Protein AF-A0A9P7AW22-F1 (afdb_monomer)

Sequence (72 aa):
SCNASLHDMSTVEAEHIAYACVQARFAISNKNKWAEADGEFNYRAFYYNIIDFIRECEDRDWAQGLLKWWNK

pLDDT: mean 84.34, std 14.18, range [45.47, 97.31]

Foldseek 3Di:
DDVCVVVVVLFDALLNVLVVVLVVVVVPDPDPDDDCDDDPDGSVVSSVVSNCCLVVPPPVVVSVVVRVVVND

Radius of gyration: 13.98 Å; Cα contacts (8 Å, |Δi|>4): 39; chains: 1; bounding box: 34×27×33 Å

Nearest PDB structures (foldseek):
  6nr9-assembly1_1  TM=3.549E-01  e=4.682E+00  Homo sapiens

Solvent-accessible surface area (backbone atoms only — not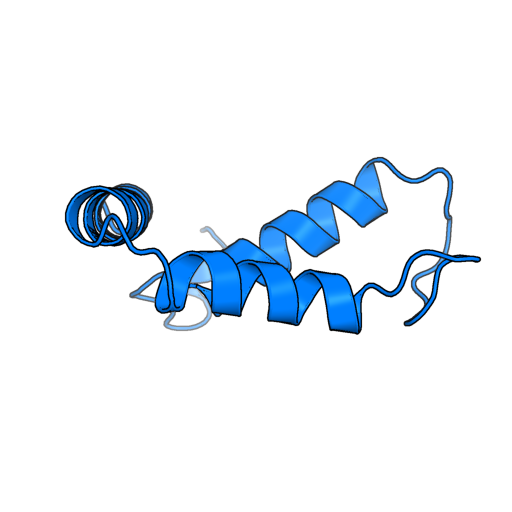 comparable to full-atom values): 4374 Å² total; per-residue (Å²): 138,61,74,48,77,76,66,74,54,84,66,62,49,54,67,55,55,21,49,51,52,51,52,52,52,49,72,72,42,99,59,95,67,94,60,68,53,59,87,92,47,44,53,64,61,52,32,50,52,44,32,47,54,51,74,67,36,86,56,54,67,58,40,51,49,53,42,51,61,72,58,109

Structure (mmCIF, N/CA/C/O backbone):
data_AF-A0A9P7AW22-F1
#
_entry.id   AF-A0A9P7AW22-F1
#
loop_
_atom_si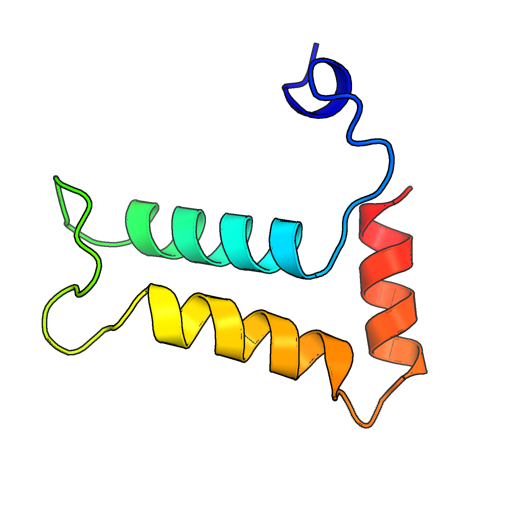te.group_PDB
_atom_site.id
_atom_site.type_symbol
_atom_site.label_atom_id
_atom_site.label_alt_id
_atom_site.label_comp_id
_atom_site.label_asym_id
_atom_site.label_entity_id
_atom_site.label_seq_id
_atom_site.pdbx_PDB_ins_code
_atom_site.Cartn_x
_atom_site.Cartn_y
_atom_site.Cartn_z
_atom_site.occupancy
_atom_site.B_iso_or_equiv
_atom_site.auth_seq_id
_atom_site.auth_comp_id
_atom_site.auth_asym_id
_atom_site.auth_atom_id
_atom_site.pdbx_PDB_model_num
ATOM 1 N N . SER A 1 1 ? 10.738 14.201 16.457 1.00 45.47 1 SER A N 1
ATOM 2 C CA . SER A 1 1 ? 9.660 14.707 15.585 1.00 45.47 1 SER A CA 1
ATOM 3 C C . SER A 1 1 ? 9.577 13.793 14.378 1.00 45.47 1 SER A C 1
ATOM 5 O O . SER A 1 1 ? 10.524 13.738 13.608 1.00 45.47 1 SER A O 1
ATOM 7 N N . CYS A 1 2 ? 8.529 12.973 14.276 1.00 46.22 2 CYS A N 1
ATOM 8 C CA . CYS A 1 2 ? 8.323 12.091 13.125 1.00 46.22 2 CYS A CA 1
ATOM 9 C C . CYS A 1 2 ? 7.675 12.884 11.979 1.00 46.22 2 CYS A C 1
ATOM 11 O O . CYS A 1 2 ? 6.891 13.799 12.225 1.00 46.22 2 CYS A O 1
ATOM 13 N N . ASN A 1 3 ? 7.997 12.538 10.729 1.00 58.34 3 ASN A N 1
ATOM 14 C CA . ASN A 1 3 ? 7.504 13.244 9.5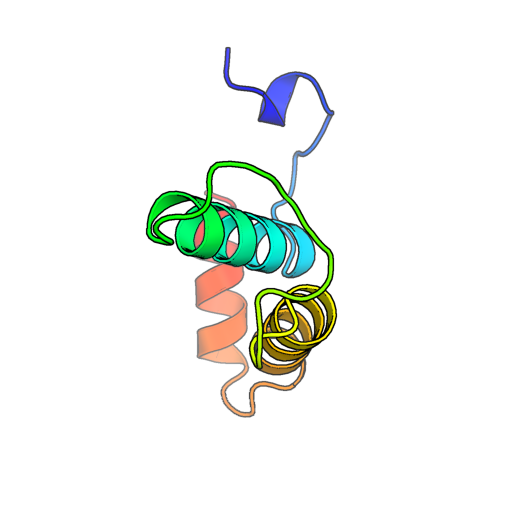38 1.00 58.34 3 ASN A CA 1
ATOM 15 C C . ASN A 1 3 ? 5.963 13.312 9.469 1.00 58.34 3 ASN A C 1
ATOM 17 O O . ASN A 1 3 ? 5.424 14.232 8.870 1.00 58.34 3 ASN A O 1
ATOM 21 N N . ALA A 1 4 ? 5.250 12.397 10.136 1.00 55.56 4 ALA A N 1
ATOM 22 C CA . ALA A 1 4 ? 3.790 12.405 10.231 1.00 55.56 4 ALA A CA 1
ATOM 23 C C . ALA A 1 4 ? 3.227 13.666 10.918 1.00 55.56 4 ALA A C 1
ATOM 25 O O . ALA A 1 4 ? 2.269 14.254 10.425 1.00 55.56 4 ALA A O 1
ATOM 26 N N . SER A 1 5 ? 3.867 14.143 11.993 1.00 53.47 5 SER A N 1
ATOM 27 C CA . SER A 1 5 ? 3.446 15.362 12.703 1.00 53.47 5 SER A CA 1
ATOM 28 C C . SER A 1 5 ? 3.735 16.648 11.922 1.00 53.47 5 SER A C 1
ATOM 30 O O . SER A 1 5 ? 3.154 17.682 12.218 1.00 53.47 5 SER A O 1
ATOM 32 N N . LEU A 1 6 ? 4.648 16.599 10.947 1.00 54.78 6 LEU A N 1
ATOM 33 C CA . LEU A 1 6 ? 4.978 17.731 10.074 1.00 54.78 6 LEU A CA 1
ATOM 34 C C . LEU A 1 6 ? 3.977 17.903 8.923 1.00 54.78 6 LEU A C 1
ATOM 36 O O . LEU A 1 6 ? 3.912 18.982 8.343 1.00 54.78 6 LEU A O 1
ATOM 40 N N . HIS A 1 7 ? 3.213 16.858 8.595 1.00 56.38 7 HIS A N 1
ATOM 41 C CA . HIS A 1 7 ? 2.283 16.837 7.463 1.00 56.38 7 HIS A CA 1
ATOM 42 C C . HIS A 1 7 ? 0.802 16.834 7.875 1.00 56.38 7 HIS A C 1
ATOM 44 O O . HIS A 1 7 ? -0.042 16.554 7.030 1.00 56.38 7 HIS A O 1
ATOM 50 N N . ASP A 1 8 ? 0.476 17.100 9.148 1.00 59.22 8 ASP A N 1
ATOM 51 C CA . ASP A 1 8 ? -0.895 16.992 9.691 1.00 59.22 8 ASP A CA 1
ATOM 52 C C . ASP A 1 8 ? -1.575 15.636 9.396 1.00 59.22 8 ASP A C 1
ATOM 54 O O . ASP A 1 8 ? -2.800 15.494 9.437 1.00 59.22 8 ASP A O 1
ATOM 58 N N . MET A 1 9 ? -0.772 14.593 9.148 1.00 65.75 9 MET A N 1
ATOM 59 C CA . MET A 1 9 ? -1.255 13.227 8.962 1.00 65.75 9 MET A CA 1
ATOM 60 C C . MET A 1 9 ? -1.605 12.643 10.329 1.00 65.75 9 MET A C 1
ATOM 62 O O . MET A 1 9 ? -0.837 11.897 10.935 1.00 65.75 9 MET A O 1
ATOM 66 N N . SER A 1 10 ? -2.771 13.036 10.831 1.00 73.19 10 SER A N 1
ATOM 67 C CA . SER A 1 10 ? -3.358 12.542 12.079 1.00 73.19 10 SER A CA 1
ATOM 68 C C . SER A 1 10 ? -3.988 11.157 11.929 1.00 73.19 10 SER A C 1
ATOM 70 O O . SER A 1 10 ? -4.274 10.515 12.934 1.00 73.19 10 SER A O 1
ATOM 72 N N . THR A 1 11 ? -4.207 10.701 10.688 1.00 83.50 11 THR A N 1
ATOM 73 C CA . THR A 1 11 ? -4.805 9.399 10.382 1.00 83.50 11 THR A CA 1
ATOM 74 C C . THR A 1 11 ? -4.039 8.687 9.264 1.00 83.50 11 THR A C 1
ATOM 76 O O . THR A 1 11 ? -3.860 9.218 8.172 1.00 83.50 11 THR A O 1
ATOM 79 N N . VAL A 1 12 ? -3.598 7.463 9.534 1.00 88.75 12 VAL A N 1
ATOM 80 C CA . VAL A 1 12 ? -3.061 6.503 8.573 1.00 88.75 12 VAL A CA 1
ATOM 81 C C . VAL A 1 12 ? -4.212 5.855 7.810 1.00 88.75 12 VAL A C 1
ATOM 83 O O . VAL A 1 12 ? -5.032 5.128 8.372 1.00 88.75 12 VAL A O 1
ATOM 86 N N . GLU A 1 13 ? -4.234 6.095 6.506 1.00 92.38 13 GLU A N 1
ATOM 87 C CA . GLU A 1 13 ? -5.143 5.463 5.541 1.00 92.38 13 GLU A CA 1
ATOM 88 C C . GLU A 1 13 ? -4.448 4.335 4.756 1.00 92.38 13 GLU A C 1
ATOM 90 O O . GLU A 1 13 ? -3.222 4.188 4.805 1.00 92.38 13 GLU A O 1
ATOM 95 N N . ALA A 1 14 ? -5.219 3.562 3.984 1.00 93.31 14 ALA A N 1
ATOM 96 C CA . ALA A 1 14 ? -4.701 2.475 3.146 1.00 93.31 14 ALA A CA 1
ATOM 97 C C . ALA A 1 14 ? -3.589 2.950 2.189 1.00 93.31 14 ALA A C 1
ATOM 99 O O . ALA A 1 14 ? -2.589 2.260 2.010 1.00 93.31 14 ALA A O 1
ATOM 100 N N . GLU A 1 15 ? -3.716 4.162 1.650 1.00 94.38 15 GLU A N 1
ATOM 101 C CA . GLU A 1 15 ? -2.744 4.848 0.800 1.00 94.38 15 GLU A CA 1
ATOM 102 C C . GLU A 1 15 ? -1.366 4.983 1.455 1.00 94.38 15 GLU A C 1
ATOM 104 O O . GLU A 1 15 ? -0.339 4.817 0.794 1.00 94.38 15 GLU A O 1
ATOM 109 N N . HIS A 1 16 ? -1.333 5.269 2.756 1.00 93.50 16 HIS A N 1
ATOM 110 C CA . HIS A 1 16 ? -0.096 5.446 3.510 1.00 93.50 16 HIS A CA 1
ATOM 111 C C . HIS A 1 16 ? 0.603 4.099 3.721 1.00 93.50 16 HIS A C 1
ATOM 113 O O . HIS A 1 16 ? 1.820 3.993 3.563 1.00 93.50 16 HIS A O 1
ATOM 119 N N . ILE A 1 17 ? -0.176 3.053 4.013 1.00 94.25 17 ILE A N 1
ATOM 120 C CA . ILE A 1 17 ? 0.317 1.676 4.143 1.00 94.25 17 ILE A CA 1
ATOM 121 C C . ILE A 1 17 ? 0.843 1.182 2.791 1.00 94.25 17 ILE A C 1
ATOM 123 O O . ILE A 1 17 ? 1.960 0.673 2.712 1.00 94.25 17 ILE A O 1
ATOM 127 N N . ALA A 1 18 ? 0.088 1.397 1.712 1.00 95.19 18 ALA A N 1
ATOM 128 C CA . ALA A 1 18 ? 0.493 1.035 0.360 1.00 95.19 18 ALA A CA 1
ATOM 129 C C . ALA A 1 18 ? 1.795 1.738 -0.046 1.00 95.19 18 ALA A C 1
ATOM 131 O O . ALA A 1 18 ? 2.703 1.105 -0.590 1.00 95.19 18 ALA A O 1
ATOM 132 N N . TYR A 1 19 ? 1.937 3.023 0.289 1.00 93.38 19 TYR A N 1
ATOM 133 C CA . TYR A 1 19 ? 3.173 3.763 0.051 1.00 93.38 19 TYR A CA 1
ATOM 134 C C . TYR A 1 19 ? 4.347 3.178 0.846 1.00 93.38 19 TYR A C 1
ATOM 136 O O . TYR A 1 19 ? 5.419 2.959 0.283 1.00 93.38 19 TYR A O 1
ATOM 144 N N . ALA A 1 20 ? 4.152 2.848 2.127 1.00 93.94 20 ALA A N 1
ATOM 145 C CA . ALA A 1 20 ? 5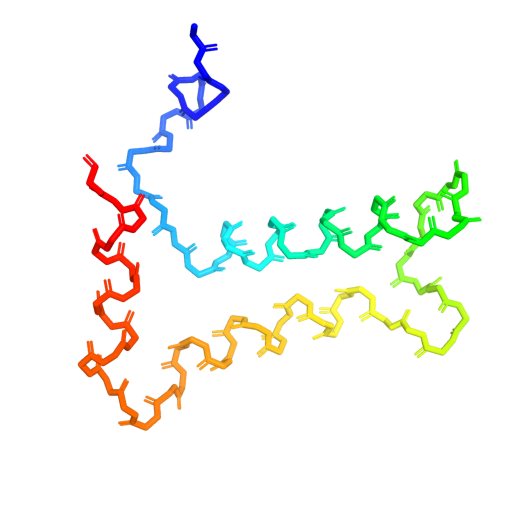.179 2.211 2.948 1.00 93.94 20 ALA A CA 1
ATOM 146 C C . ALA A 1 20 ? 5.616 0.844 2.384 1.00 93.94 20 ALA A C 1
ATOM 148 O O . ALA A 1 20 ? 6.813 0.564 2.319 1.00 93.94 20 ALA A O 1
ATOM 149 N N . CYS A 1 21 ? 4.680 0.017 1.907 1.00 94.06 21 CYS A N 1
ATOM 150 C CA . CYS A 1 21 ? 4.98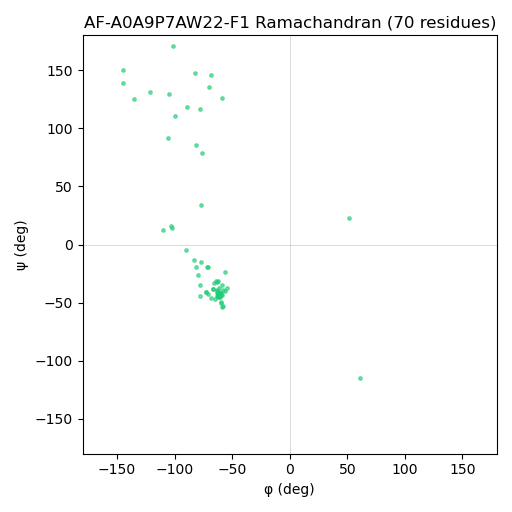9 -1.258 1.253 1.00 94.06 21 CYS A CA 1
ATOM 151 C C . CYS A 1 21 ? 5.814 -1.073 -0.024 1.00 94.06 21 CYS A C 1
ATOM 153 O O . CYS A 1 21 ? 6.767 -1.814 -0.269 1.00 94.06 21 CYS A O 1
ATOM 155 N N . VAL A 1 22 ? 5.466 -0.074 -0.834 1.00 92.44 22 VAL A N 1
ATOM 156 C CA . VAL A 1 22 ? 6.207 0.282 -2.043 1.00 92.44 22 VAL A CA 1
ATOM 157 C C . VAL A 1 22 ? 7.637 0.724 -1.698 1.00 92.44 22 VAL A C 1
ATOM 159 O O . VAL A 1 22 ? 8.589 0.245 -2.315 1.00 92.44 22 VAL A O 1
ATOM 162 N N . GLN A 1 23 ? 7.806 1.576 -0.680 1.00 91.88 23 GLN A N 1
ATOM 163 C CA . GLN A 1 23 ? 9.123 2.011 -0.199 1.00 91.88 23 GLN A CA 1
ATOM 164 C C . GLN A 1 23 ? 9.952 0.835 0.336 1.00 91.88 23 GLN A C 1
ATOM 166 O O . GLN A 1 23 ? 11.127 0.706 -0.002 1.00 91.88 23 GLN A O 1
ATOM 171 N N . ALA A 1 24 ? 9.340 -0.068 1.109 1.00 92.75 24 ALA A N 1
ATOM 172 C CA . ALA A 1 24 ? 9.999 -1.273 1.607 1.00 92.75 24 ALA A CA 1
ATOM 173 C C . ALA A 1 24 ? 10.453 -2.186 0.457 1.00 92.75 24 ALA A C 1
ATOM 175 O O . ALA A 1 24 ? 11.588 -2.660 0.450 1.00 92.75 24 ALA A O 1
ATOM 176 N N . ARG A 1 25 ? 9.603 -2.389 -0.558 1.00 90.31 25 ARG A N 1
ATOM 177 C CA . ARG A 1 25 ? 9.957 -3.160 -1.756 1.00 90.31 25 ARG A CA 1
ATOM 178 C C . ARG A 1 25 ? 11.133 -2.533 -2.497 1.00 90.31 25 ARG A C 1
ATOM 180 O O . ARG A 1 25 ? 12.050 -3.258 -2.875 1.00 90.31 25 ARG A O 1
ATOM 187 N N . PHE A 1 26 ? 11.117 -1.216 -2.685 1.00 87.12 26 PHE A N 1
ATOM 188 C CA . PHE A 1 26 ? 12.223 -0.507 -3.320 1.00 87.12 26 PHE A CA 1
ATOM 189 C C . PHE A 1 26 ? 13.522 -0.659 -2.517 1.00 87.12 26 PHE A C 1
ATOM 191 O O . PHE A 1 26 ? 14.545 -1.011 -3.094 1.00 87.12 26 PHE A O 1
ATOM 198 N N . ALA A 1 27 ? 13.471 -0.503 -1.191 1.00 88.19 27 ALA A N 1
ATOM 199 C CA . ALA A 1 27 ? 14.633 -0.647 -0.312 1.00 88.19 27 ALA A CA 1
ATOM 200 C C . ALA A 1 27 ? 15.239 -2.064 -0.314 1.00 88.19 27 ALA A C 1
ATOM 202 O O . ALA A 1 27 ? 16.446 -2.215 -0.156 1.00 88.19 27 ALA A O 1
ATOM 203 N N . ILE A 1 28 ? 14.410 -3.099 -0.494 1.00 88.75 28 ILE A N 1
ATOM 204 C CA . ILE A 1 28 ? 14.858 -4.497 -0.613 1.00 88.75 28 ILE A CA 1
ATOM 205 C C . ILE A 1 28 ? 15.373 -4.801 -2.031 1.00 88.75 28 ILE A C 1
ATOM 207 O O . ILE A 1 28 ? 16.188 -5.705 -2.221 1.00 88.75 28 ILE A O 1
ATOM 211 N N . SER A 1 29 ? 14.902 -4.072 -3.045 1.00 82.69 29 SER A N 1
ATOM 212 C CA . SER A 1 29 ? 15.354 -4.258 -4.422 1.00 82.69 29 SER A CA 1
ATOM 213 C C . SER A 1 29 ? 16.816 -3.824 -4.583 1.00 82.69 29 SER A C 1
ATOM 215 O O . SER A 1 29 ? 17.263 -2.848 -3.989 1.00 82.69 29 SER A O 1
ATOM 217 N N . ASN A 1 30 ? 17.572 -4.501 -5.451 1.00 73.56 30 ASN A N 1
ATOM 218 C CA . ASN A 1 30 ? 18.955 -4.121 -5.774 1.00 73.56 30 ASN A CA 1
ATOM 219 C C . ASN A 1 30 ? 19.019 -2.906 -6.732 1.00 73.56 30 ASN A C 1
ATOM 221 O O . ASN A 1 30 ? 19.843 -2.863 -7.650 1.00 73.56 30 ASN A O 1
ATOM 225 N N . LYS A 1 31 ? 18.075 -1.963 -6.617 1.00 68.25 31 LYS A N 1
ATOM 226 C CA . LYS A 1 31 ? 17.931 -0.826 -7.530 1.00 68.25 31 LYS A CA 1
ATOM 227 C C . LYS A 1 31 ? 18.425 0.456 -6.896 1.00 68.25 31 LYS A C 1
ATOM 229 O O . LYS A 1 31 ? 17.984 0.869 -5.836 1.00 68.25 31 LYS A O 1
ATOM 234 N N . ASN A 1 32 ? 19.278 1.146 -7.643 1.00 69.94 32 ASN A N 1
ATOM 235 C CA . ASN A 1 32 ? 19.864 2.414 -7.216 1.00 69.94 32 ASN A CA 1
ATOM 236 C C . ASN A 1 32 ? 19.029 3.638 -7.629 1.00 69.94 32 ASN A C 1
ATOM 238 O O . ASN A 1 32 ? 19.401 4.764 -7.307 1.00 69.94 32 ASN A O 1
ATOM 242 N N . LYS A 1 33 ? 17.944 3.448 -8.394 1.00 73.62 33 LYS A N 1
ATOM 243 C CA . LYS A 1 33 ? 17.082 4.530 -8.890 1.00 73.62 33 LYS A CA 1
ATOM 244 C C . LYS A 1 33 ? 15.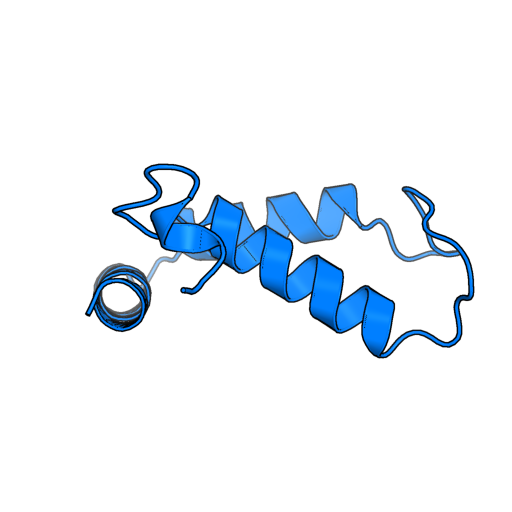629 4.088 -8.940 1.00 73.62 33 LYS A C 1
ATOM 246 O O . LYS A 1 33 ? 15.334 2.976 -9.372 1.00 73.62 33 LYS A O 1
ATOM 251 N N . TRP A 1 34 ? 14.751 4.997 -8.541 1.00 71.06 34 TRP A N 1
ATOM 252 C CA . TRP A 1 34 ? 13.312 4.828 -8.655 1.00 71.06 34 TRP A CA 1
ATOM 253 C C . TRP A 1 34 ? 12.859 4.886 -10.119 1.00 71.06 34 TRP A C 1
ATOM 255 O O . TRP A 1 34 ? 13.271 5.777 -10.863 1.00 71.06 34 TRP A O 1
ATOM 265 N N . ALA A 1 35 ? 11.985 3.961 -10.508 1.00 72.44 35 ALA A N 1
ATOM 266 C CA . ALA A 1 35 ? 11.279 3.948 -11.785 1.00 72.44 35 ALA A CA 1
ATOM 267 C C . ALA A 1 35 ? 9.863 3.389 -11.565 1.00 72.44 35 ALA A C 1
ATOM 269 O O . ALA A 1 35 ? 9.669 2.573 -10.670 1.00 72.44 35 ALA A O 1
ATOM 270 N N . GLU A 1 36 ? 8.878 3.812 -12.364 1.00 67.19 36 GLU A N 1
ATOM 271 C CA . GLU A 1 36 ? 7.477 3.354 -12.235 1.00 67.19 36 GLU A CA 1
ATOM 272 C C . GLU A 1 36 ? 7.331 1.838 -12.467 1.00 67.19 36 GLU A C 1
ATOM 274 O O . GLU A 1 36 ? 6.508 1.172 -11.832 1.00 67.19 36 GLU A O 1
ATOM 279 N N . ALA A 1 37 ? 8.195 1.285 -13.318 1.00 66.94 37 ALA A N 1
ATOM 280 C CA . ALA A 1 37 ? 8.368 -0.142 -13.522 1.00 66.9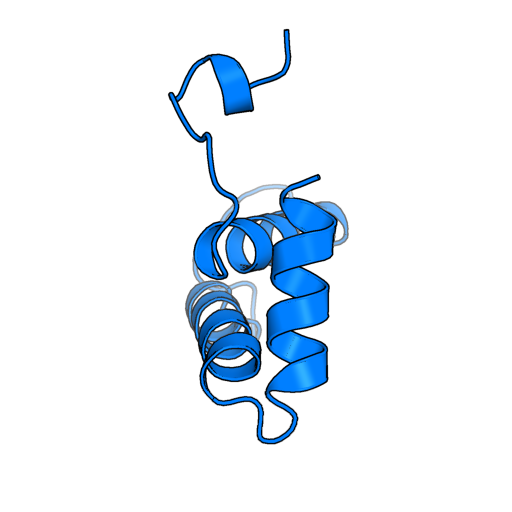4 37 ALA A CA 1
ATOM 281 C C . ALA A 1 37 ? 9.820 -0.548 -13.227 1.00 66.94 37 ALA A C 1
ATOM 283 O O . ALA A 1 37 ? 10.768 0.060 -13.727 1.00 66.94 37 ALA A O 1
ATOM 284 N N . ASP A 1 38 ? 9.984 -1.601 -12.433 1.00 67.69 38 ASP A N 1
ATOM 285 C CA . ASP A 1 38 ? 11.229 -2.332 -12.246 1.00 67.69 38 ASP A CA 1
ATOM 286 C C . ASP A 1 38 ? 11.149 -3.677 -12.977 1.00 67.69 38 ASP A C 1
ATOM 288 O O . ASP A 1 38 ? 10.694 -4.682 -12.426 1.00 67.69 38 ASP A O 1
ATOM 292 N N . GLY A 1 39 ? 11.599 -3.692 -14.234 1.00 75.38 39 GLY A N 1
ATOM 293 C CA . GLY A 1 39 ? 11.510 -4.881 -15.078 1.00 75.38 39 GLY A CA 1
ATOM 294 C C . GLY A 1 39 ? 10.048 -5.280 -15.273 1.00 75.38 39 GLY A C 1
ATOM 295 O O . GLY A 1 39 ? 9.276 -4.519 -15.850 1.00 75.38 39 GLY A O 1
ATOM 296 N N . GLU A 1 40 ? 9.668 -6.450 -14.763 1.00 78.56 40 GLU A N 1
ATOM 297 C CA . GLU A 1 40 ? 8.280 -6.936 -14.771 1.00 78.56 40 GLU A CA 1
ATOM 298 C C . GLU A 1 40 ? 7.436 -6.390 -13.605 1.00 78.56 40 GLU A C 1
ATOM 300 O O . GLU A 1 40 ? 6.212 -6.510 -13.612 1.00 78.56 40 GLU A O 1
ATOM 305 N N . PHE A 1 41 ? 8.060 -5.787 -12.587 1.00 82.38 41 PHE A N 1
ATOM 306 C CA . PHE A 1 41 ? 7.355 -5.307 -11.405 1.00 82.38 41 PHE A CA 1
ATOM 307 C C . PHE A 1 41 ? 6.870 -3.868 -11.582 1.00 82.38 41 PHE A C 1
ATOM 309 O O . PHE A 1 41 ? 7.665 -2.942 -11.719 1.00 82.38 41 PHE A O 1
ATOM 316 N N . ASN A 1 42 ? 5.558 -3.657 -11.523 1.00 88.19 42 ASN A N 1
ATOM 317 C CA . ASN A 1 42 ? 4.955 -2.333 -11.634 1.00 88.19 42 ASN A CA 1
ATOM 318 C C . ASN A 1 42 ? 4.604 -1.785 -10.240 1.00 88.19 42 ASN A C 1
ATOM 320 O O . ASN A 1 42 ? 3.685 -2.280 -9.584 1.00 88.19 42 ASN A O 1
ATOM 324 N N . TYR A 1 43 ? 5.320 -0.747 -9.795 1.00 89.12 43 TYR A N 1
ATOM 325 C CA . TYR A 1 43 ? 5.111 -0.148 -8.472 1.00 89.12 43 TYR A CA 1
ATOM 326 C C . TYR A 1 43 ? 3.745 0.521 -8.342 1.00 89.12 43 TYR A C 1
ATOM 328 O O . TYR A 1 43 ? 3.148 0.486 -7.268 1.00 89.12 43 TYR A O 1
ATOM 336 N N . ARG A 1 44 ? 3.225 1.091 -9.434 1.00 91.25 44 ARG A N 1
ATOM 337 C CA . ARG A 1 44 ? 1.899 1.711 -9.463 1.00 91.25 44 ARG A CA 1
ATOM 338 C C . ARG A 1 44 ? 0.799 0.663 -9.309 1.00 91.25 44 ARG A C 1
ATOM 340 O O . ARG A 1 44 ? -0.099 0.844 -8.495 1.00 91.25 44 ARG A O 1
ATOM 347 N N . ALA A 1 45 ? 0.889 -0.447 -10.039 1.00 93.00 45 ALA A N 1
ATOM 348 C CA . ALA A 1 45 ? -0.049 -1.558 -9.899 1.00 93.00 45 ALA A CA 1
ATOM 349 C C . ALA A 1 45 ? 0.027 -2.163 -8.492 1.00 93.00 45 ALA A C 1
ATOM 351 O O . ALA A 1 45 ? -0.999 -2.387 -7.865 1.00 93.00 45 ALA A O 1
ATOM 352 N N . PHE A 1 46 ? 1.236 -2.356 -7.958 1.00 94.00 46 PHE A N 1
ATOM 353 C CA . PHE A 1 46 ? 1.426 -2.843 -6.594 1.00 94.00 46 PHE A CA 1
ATOM 354 C C . PHE A 1 46 ? 0.786 -1.921 -5.549 1.00 94.00 46 PHE A C 1
ATOM 356 O O . PHE A 1 46 ? 0.109 -2.404 -4.648 1.00 94.00 46 PHE A O 1
ATOM 363 N N . TYR A 1 47 ? 0.946 -0.606 -5.700 1.00 95.31 47 TYR A N 1
ATOM 364 C CA . TYR A 1 47 ? 0.328 0.385 -4.824 1.00 95.31 47 TYR A CA 1
ATOM 365 C C . TYR A 1 47 ? -1.202 0.261 -4.795 1.00 95.31 47 TYR A C 1
ATOM 367 O O . TYR A 1 47 ? -1.779 0.101 -3.720 1.00 95.31 47 TYR A O 1
ATOM 375 N N . TYR A 1 48 ? -1.856 0.273 -5.963 1.00 96.50 48 TYR A N 1
ATOM 376 C CA . TYR A 1 48 ? -3.316 0.158 -6.028 1.00 96.50 48 TYR A CA 1
ATOM 377 C C . TYR A 1 48 ? -3.813 -1.212 -5.570 1.00 96.50 48 TYR A C 1
ATOM 379 O O . TYR A 1 48 ? -4.771 -1.270 -4.812 1.00 96.50 48 TYR A O 1
ATOM 387 N N . ASN A 1 49 ? -3.103 -2.294 -5.898 1.00 97.06 49 ASN A N 1
ATOM 388 C CA . ASN A 1 49 ? -3.463 -3.631 -5.429 1.00 97.06 49 ASN A CA 1
ATOM 389 C C . ASN A 1 49 ? -3.480 -3.729 -3.896 1.00 97.06 49 ASN A C 1
ATOM 391 O O . ASN A 1 49 ? -4.304 -4.452 -3.350 1.00 97.06 49 ASN A O 1
ATOM 395 N N . ILE A 1 50 ? -2.590 -3.025 -3.187 1.00 97.06 50 ILE A N 1
ATOM 396 C CA . ILE A 1 50 ? -2.595 -3.004 -1.714 1.00 97.06 50 ILE A CA 1
ATOM 397 C C . ILE A 1 50 ? -3.773 -2.189 -1.182 1.00 97.06 50 ILE A C 1
ATOM 399 O O . ILE A 1 50 ? -4.405 -2.597 -0.208 1.00 97.06 50 ILE A O 1
ATOM 403 N N . ILE A 1 51 ? -4.079 -1.050 -1.808 1.00 97.25 51 ILE A N 1
ATOM 404 C CA . ILE A 1 51 ? -5.251 -0.249 -1.437 1.00 97.25 51 ILE A CA 1
ATOM 405 C C . ILE A 1 51 ? -6.519 -1.080 -1.608 1.00 97.25 51 ILE A C 1
ATOM 407 O O . ILE A 1 51 ? -7.299 -1.177 -0.663 1.00 97.25 51 ILE A O 1
ATOM 411 N N . ASP A 1 52 ? -6.688 -1.709 -2.768 1.00 97.31 52 ASP A N 1
ATOM 412 C CA . ASP A 1 52 ? -7.839 -2.552 -3.082 1.00 97.31 52 ASP A CA 1
ATOM 413 C C . ASP A 1 52 ? -7.895 -3.754 -2.136 1.00 97.31 52 ASP A C 1
ATOM 415 O O . ASP A 1 52 ? -8.947 -4.054 -1.584 1.00 97.31 52 ASP A O 1
ATOM 419 N N . PHE A 1 53 ? -6.754 -4.379 -1.834 1.00 96.38 53 PH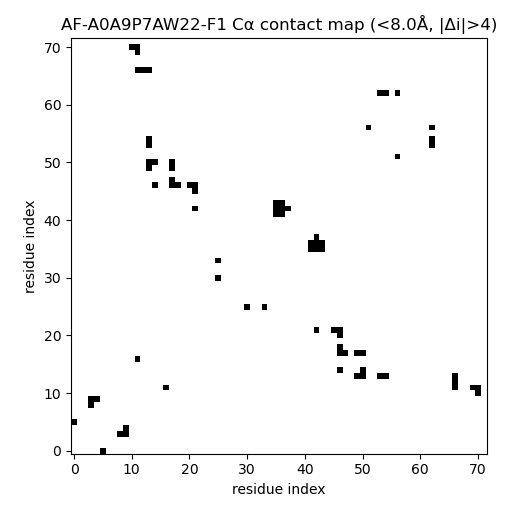E A N 1
ATOM 420 C CA . PHE A 1 53 ? -6.675 -5.464 -0.855 1.00 96.38 53 PHE A CA 1
ATOM 421 C C . PHE A 1 53 ? -7.174 -5.054 0.537 1.00 96.38 53 PHE A C 1
ATOM 423 O O . PHE A 1 53 ? -7.841 -5.841 1.203 1.00 96.38 53 PHE A O 1
ATOM 430 N N . ILE A 1 54 ? -6.877 -3.832 0.988 1.00 95.75 54 ILE A N 1
ATOM 431 C CA . ILE A 1 54 ? -7.343 -3.332 2.290 1.00 95.75 54 ILE A CA 1
ATOM 432 C C . ILE A 1 54 ? -8.817 -2.904 2.216 1.00 95.75 54 ILE A C 1
ATOM 434 O O . ILE A 1 54 ? -9.592 -3.205 3.123 1.00 95.75 54 ILE A O 1
ATOM 438 N N . ARG A 1 55 ? -9.215 -2.189 1.158 1.00 94.88 55 ARG A N 1
ATOM 439 C CA . ARG A 1 55 ? -10.551 -1.582 1.024 1.00 94.88 55 ARG A CA 1
ATOM 440 C C . ARG A 1 55 ? -11.637 -2.568 0.633 1.00 94.88 55 ARG A C 1
ATOM 442 O O . ARG A 1 55 ? -12.756 -2.429 1.117 1.00 94.88 55 ARG A O 1
ATOM 449 N N . GLU A 1 56 ? -11.303 -3.553 -0.186 1.00 95.69 56 GLU A N 1
ATOM 450 C CA . GLU A 1 56 ? -12.213 -4.581 -0.697 1.00 95.69 56 GLU A CA 1
ATOM 451 C C . GLU A 1 56 ? -12.032 -5.919 0.037 1.00 95.69 56 GLU A C 1
ATOM 453 O O . GLU A 1 56 ? -12.532 -6.950 -0.405 1.00 95.69 56 GLU A O 1
ATOM 458 N N . CYS A 1 57 ? -11.330 -5.921 1.179 1.00 95.12 57 CYS A N 1
ATOM 459 C CA . CYS A 1 57 ? -11.190 -7.111 2.010 1.00 95.12 57 CYS A CA 1
ATOM 460 C C . CYS A 1 57 ? -12.570 -7.621 2.459 1.00 95.12 57 CYS A C 1
ATOM 462 O O . CYS A 1 57 ? -13.344 -6.870 3.067 1.00 95.12 57 CYS A O 1
ATOM 464 N N . GLU A 1 58 ? -12.857 -8.900 2.191 1.00 96.00 58 GLU A N 1
ATOM 465 C CA . GLU A 1 58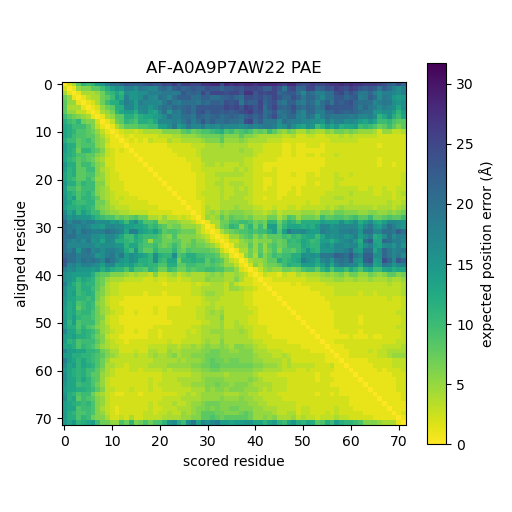 ? -14.079 -9.573 2.652 1.00 96.00 58 GLU A CA 1
ATOM 466 C C . GLU A 1 58 ? -14.153 -9.596 4.188 1.00 96.00 58 GLU A C 1
ATOM 468 O O . GLU A 1 58 ? -15.219 -9.376 4.767 1.00 96.00 58 GLU A O 1
ATOM 473 N N . ASP A 1 59 ? -13.007 -9.776 4.854 1.00 96.38 59 ASP A N 1
ATOM 474 C CA . ASP A 1 59 ? -12.884 -9.666 6.307 1.00 96.38 59 ASP A CA 1
ATOM 475 C C . ASP A 1 59 ? -12.744 -8.194 6.732 1.00 96.38 59 ASP A C 1
ATOM 477 O O . ASP A 1 59 ? -11.654 -7.634 6.908 1.00 96.38 59 ASP A O 1
ATOM 481 N N . ARG A 1 60 ? -13.899 -7.542 6.888 1.00 94.00 60 ARG A N 1
ATOM 482 C CA . ARG A 1 60 ? -13.991 -6.130 7.288 1.00 94.00 60 ARG A CA 1
ATOM 483 C C . ARG A 1 60 ? -13.448 -5.884 8.694 1.00 94.00 60 ARG A C 1
ATOM 485 O O . ARG A 1 60 ? -12.922 -4.798 8.942 1.00 94.00 60 ARG A O 1
ATOM 492 N N . ASP A 1 61 ? -13.563 -6.858 9.594 1.00 96.19 61 ASP A N 1
ATOM 493 C CA . ASP A 1 61 ? -13.097 -6.726 10.976 1.00 96.19 61 ASP A CA 1
ATOM 494 C C . ASP A 1 61 ? -11.572 -6.728 11.027 1.00 96.19 61 ASP A C 1
ATOM 496 O O . ASP A 1 61 ? -10.971 -5.880 11.697 1.00 96.19 61 ASP A O 1
ATOM 500 N N . TRP A 1 62 ? -10.938 -7.608 10.250 1.00 96.38 62 TRP A N 1
ATOM 501 C CA . TRP A 1 62 ? -9.493 -7.593 10.065 1.00 96.38 62 TRP A CA 1
ATOM 502 C C . TRP A 1 62 ? -9.012 -6.267 9.463 1.00 96.38 62 TRP A C 1
ATOM 504 O O . TRP A 1 62 ? -8.109 -5.637 10.020 1.00 96.38 62 TRP A O 1
ATOM 514 N N . ALA A 1 63 ? -9.638 -5.793 8.379 1.00 94.69 63 ALA A N 1
ATOM 515 C CA . ALA A 1 63 ? -9.219 -4.563 7.701 1.00 94.69 63 ALA A CA 1
ATOM 516 C C . ALA A 1 63 ? -9.358 -3.323 8.604 1.00 94.69 63 ALA A C 1
ATOM 518 O O . ALA A 1 63 ? -8.456 -2.483 8.682 1.00 94.69 63 ALA A O 1
ATOM 519 N N . GLN A 1 64 ? -10.456 -3.224 9.358 1.00 93.69 64 GLN A N 1
ATOM 520 C CA . GLN A 1 64 ? -10.629 -2.167 10.356 1.00 93.69 64 GLN A CA 1
ATOM 521 C C . GLN A 1 64 ? -9.646 -2.308 11.519 1.00 93.69 64 GLN A C 1
ATOM 523 O O . GLN A 1 64 ? -9.145 -1.302 12.020 1.00 93.69 64 GLN A O 1
ATOM 528 N N . GLY A 1 65 ? -9.366 -3.536 11.958 1.00 95.88 65 GLY A N 1
ATOM 529 C CA . GLY A 1 65 ? -8.373 -3.827 12.987 1.00 95.88 65 GLY A CA 1
ATOM 530 C C . GLY A 1 65 ? -6.977 -3.358 12.585 1.00 95.88 65 GLY A C 1
ATOM 531 O O . GLY A 1 65 ? -6.302 -2.710 13.385 1.00 95.88 65 GLY A O 1
ATOM 532 N N . LEU A 1 66 ? -6.586 -3.605 11.331 1.00 94.25 66 LEU A N 1
ATOM 533 C CA . LEU A 1 66 ? -5.336 -3.126 10.747 1.00 94.25 66 LEU A CA 1
ATOM 534 C C . LEU A 1 66 ? -5.255 -1.595 10.796 1.00 94.25 66 LEU A C 1
ATOM 536 O O . LEU A 1 66 ? -4.305 -1.054 11.359 1.00 94.25 66 LEU A O 1
ATOM 540 N N . LEU A 1 67 ? -6.259 -0.888 10.266 1.00 93.00 67 LEU A N 1
ATOM 541 C CA . LEU A 1 67 ? -6.267 0.580 10.263 1.00 93.00 67 LEU A CA 1
ATOM 542 C C . LEU A 1 67 ? -6.288 1.159 11.682 1.00 93.00 67 LEU A C 1
ATOM 544 O O . LEU A 1 67 ? -5.576 2.120 11.961 1.00 93.00 67 LEU A O 1
ATOM 548 N N . LYS A 1 68 ? -7.046 0.559 12.607 1.00 93.06 68 LYS A N 1
ATOM 549 C CA . LYS A 1 68 ? -7.040 0.963 14.020 1.00 93.06 68 LYS A CA 1
ATOM 550 C C . LYS A 1 68 ? -5.677 0.756 14.659 1.00 93.06 68 LYS A C 1
ATOM 552 O O . LYS A 1 68 ? -5.275 1.587 15.457 1.00 93.06 68 LYS A O 1
ATOM 557 N N . TRP A 1 69 ? -4.979 -0.333 14.345 1.00 93.38 69 TRP A N 1
ATOM 558 C CA . TRP A 1 69 ? -3.651 -0.602 14.891 1.00 93.38 69 TRP A CA 1
ATOM 559 C C . TRP A 1 69 ? -2.636 0.466 14.474 1.00 93.38 69 TRP A C 1
ATOM 561 O O . TRP A 1 69 ? -1.895 0.946 15.325 1.00 93.38 69 TRP A O 1
ATOM 571 N N . TRP A 1 70 ? -2.655 0.881 13.204 1.00 88.44 70 TRP A N 1
ATOM 572 C CA . TRP A 1 70 ? -1.769 1.930 12.682 1.00 88.44 70 TRP A CA 1
ATOM 573 C C . TRP A 1 70 ? -2.094 3.343 13.186 1.00 88.44 70 TRP A C 1
ATOM 575 O O . TRP A 1 70 ? -1.241 4.221 13.103 1.00 88.44 70 TRP A O 1
ATOM 585 N N . ASN A 1 71 ? -3.308 3.557 13.694 1.00 87.88 71 ASN A N 1
ATOM 586 C CA . ASN A 1 71 ? -3.806 4.840 14.200 1.00 87.88 71 ASN A CA 1
ATOM 587 C C . ASN A 1 71 ? -3.837 4.938 15.735 1.00 87.88 71 ASN A C 1
ATOM 589 O O . ASN A 1 71 ? -4.537 5.791 16.281 1.00 87.88 71 ASN A O 1
ATOM 593 N N . LYS A 1 72 ? -3.135 4.043 16.434 1.00 78.88 72 LYS A N 1
ATOM 594 C CA . LYS A 1 72 ? -2.903 4.145 17.883 1.00 78.88 72 LYS A CA 1
ATOM 595 C C . LYS A 1 72 ? -1.697 5.022 18.178 1.00 78.88 72 LYS A C 1
ATOM 597 O O . LYS A 1 72 ? -1.773 5.745 19.193 1.00 78.88 72 LYS A O 1
#

Mean predicted aligned error: 6.97 Å

InterPro domains:
  IPR046521 Protein of unknown function DUF6698 [PF20414] (1-72)

Secondary structure (DSSP, 8-state):
--HHHHTT--S--HHHHHHHHHHHHHHHSS-SS--SEETTEEHHHHHHHHHHHHHS-S-HHHHHHHHHHHT-

Organism: NCBI:txid48587